Protein AF-B6SDB9-F1 (afdb_monomer)

Radius of gyration: 15.47 Å; Cα contacts (8 Å, |Δi|>4): 160; chains: 1; bounding box: 34×38×36 Å

Secondary structure (DSSP, 8-state):
--HHHHHHHHHHHHH-TT---EEEEE---TT--HHHHHHHHHHSGGGHHHHHHHTSSHHHHHTEEEEE--TTSGGGG--HHHHHHHHHH-SEEEE------TTS-HHHHIIIIIIHHHHHHHHHHH-TT--EEEE-----

Structure (mmCIF, N/CA/C/O backbone):
data_AF-B6SDB9-F1
#
_entry.id   AF-B6SDB9-F1
#
loop_
_atom_site.group_PDB
_atom_site.id
_atom_site.type_symbol
_atom_site.label_atom_id
_atom_site.label_alt_id
_atom_site.label_comp_id
_atom_site.label_asym_id
_atom_site.label_entity_id
_atom_site.label_seq_id
_atom_site.pdbx_PDB_ins_code
_atom_site.Cartn_x
_atom_site.Cartn_y
_atom_site.Cartn_z
_atom_site.occupancy
_atom_site.B_iso_or_equiv
_atom_site.auth_seq_id
_atom_site.auth_comp_id
_atom_site.auth_asym_id
_atom_site.auth_atom_id
_atom_site.pdbx_PDB_model_num
ATOM 1 N N . THR A 1 1 ? 3.417 5.379 -4.508 1.00 61.91 1 THR A N 1
ATOM 2 C CA . THR A 1 1 ? 3.785 6.754 -4.933 1.00 61.91 1 THR A CA 1
ATOM 3 C C . THR A 1 1 ? 3.835 6.948 -6.452 1.00 61.91 1 THR A C 1
ATOM 5 O O . THR A 1 1 ? 4.383 7.953 -6.896 1.00 61.91 1 THR A O 1
ATOM 8 N N . GLY A 1 2 ? 3.268 6.043 -7.263 1.00 81.31 2 GLY A N 1
ATOM 9 C CA . GLY A 1 2 ? 3.139 6.263 -8.711 1.00 81.31 2 GLY A CA 1
ATOM 10 C C . GLY A 1 2 ? 2.154 7.390 -9.037 1.00 81.31 2 GLY A C 1
ATOM 11 O O . GLY A 1 2 ? 1.390 7.802 -8.166 1.00 81.31 2 GLY A O 1
ATOM 12 N N . PHE A 1 3 ? 2.176 7.871 -10.280 1.00 87.19 3 PHE A N 1
ATOM 13 C CA . PHE A 1 3 ? 1.391 9.021 -10.749 1.00 87.19 3 PHE A CA 1
ATOM 14 C C . PHE A 1 3 ? -0.096 8.934 -10.365 1.00 87.19 3 PHE A C 1
ATOM 16 O O . PHE A 1 3 ? -0.582 9.755 -9.589 1.00 87.19 3 PHE A O 1
ATOM 23 N N . LEU A 1 4 ? -0.783 7.877 -10.806 1.00 90.06 4 LEU A N 1
ATOM 24 C CA . LEU A 1 4 ? -2.215 7.691 -10.565 1.00 90.06 4 LEU A CA 1
ATOM 25 C C . LEU A 1 4 ? -2.560 7.552 -9.077 1.00 90.06 4 LEU A C 1
ATOM 27 O O . LEU A 1 4 ? -3.550 8.108 -8.612 1.00 90.06 4 LEU A O 1
ATOM 31 N N . GLY A 1 5 ? -1.697 6.885 -8.306 1.00 92.56 5 GLY A N 1
ATOM 32 C CA . GLY A 1 5 ? -1.870 6.762 -6.861 1.00 92.56 5 GLY A CA 1
ATOM 33 C C . GLY A 1 5 ? -1.852 8.116 -6.144 1.00 92.56 5 GLY A C 1
ATOM 34 O O . GLY A 1 5 ? -2.636 8.317 -5.223 1.00 92.56 5 GLY A O 1
ATOM 35 N N . LYS A 1 6 ? -1.012 9.069 -6.575 1.00 93.75 6 LYS A N 1
ATOM 36 C CA . LYS A 1 6 ? -0.994 10.420 -5.983 1.00 93.75 6 LYS A CA 1
ATOM 37 C C . LYS A 1 6 ? -2.291 11.176 -6.268 1.00 93.75 6 LYS A C 1
ATOM 39 O O . LYS A 1 6 ? -2.845 11.779 -5.357 1.00 93.75 6 LYS A O 1
ATOM 44 N N . VAL A 1 7 ? -2.781 11.101 -7.507 1.00 95.44 7 VAL A N 1
ATOM 45 C CA . VAL A 1 7 ? -4.040 11.742 -7.925 1.00 95.44 7 VAL A CA 1
ATOM 46 C C . VAL A 1 7 ? -5.230 11.152 -7.169 1.00 95.44 7 VAL A C 1
ATOM 48 O O . VAL A 1 7 ? -6.099 11.889 -6.711 1.00 95.44 7 VAL A O 1
ATOM 51 N N . LEU A 1 8 ? -5.254 9.830 -6.988 1.00 95.75 8 LEU A N 1
ATOM 52 C CA . LEU A 1 8 ? -6.287 9.157 -6.207 1.00 95.75 8 LEU A CA 1
ATOM 53 C C . LEU A 1 8 ? -6.286 9.629 -4.747 1.00 95.75 8 LEU A C 1
ATOM 55 O O . LEU A 1 8 ? -7.338 9.995 -4.230 1.00 95.75 8 LEU A O 1
ATOM 59 N N . ILE A 1 9 ? -5.116 9.658 -4.102 1.00 95.62 9 ILE A N 1
ATOM 60 C CA . ILE A 1 9 ? -4.972 10.118 -2.713 1.00 95.62 9 ILE A CA 1
ATOM 61 C C . ILE A 1 9 ? -5.435 11.573 -2.570 1.00 95.62 9 ILE A C 1
ATOM 63 O O . ILE A 1 9 ? -6.212 11.868 -1.668 1.00 95.62 9 ILE A O 1
ATOM 67 N N . GLU A 1 10 ? -5.014 12.463 -3.475 1.00 96.56 10 GLU A N 1
ATOM 68 C CA . GLU A 1 10 ? -5.462 13.863 -3.507 1.00 96.56 10 GLU A CA 1
ATOM 69 C C . GLU A 1 10 ? -6.989 13.947 -3.562 1.00 96.56 10 GLU A C 1
ATOM 71 O O . GLU A 1 10 ? -7.612 14.575 -2.706 1.00 96.56 10 GLU A O 1
ATOM 76 N N . LYS A 1 11 ? -7.599 13.251 -4.528 1.00 96.75 11 LYS A N 1
ATOM 77 C CA . LYS A 1 11 ? -9.043 13.307 -4.757 1.00 96.75 11 LYS A CA 1
ATOM 78 C C . LYS A 1 11 ? -9.830 12.786 -3.559 1.00 96.75 11 LYS A C 1
ATOM 80 O O . LYS A 1 11 ? -10.816 13.416 -3.175 1.00 96.75 11 LYS A O 1
ATOM 85 N N . LEU A 1 12 ? -9.389 11.676 -2.964 1.00 96.81 12 LEU A N 1
ATOM 86 C CA . LEU A 1 12 ? -9.998 11.106 -1.761 1.00 96.81 12 LEU A CA 1
ATOM 87 C C . LEU A 1 12 ? -9.905 12.084 -0.586 1.00 96.81 12 LEU A C 1
ATOM 89 O O . LEU A 1 12 ? -10.923 12.418 0.011 1.00 96.81 12 LEU A O 1
ATOM 93 N N . LEU A 1 13 ? -8.720 12.626 -0.307 1.00 96.19 13 LEU A N 1
ATOM 94 C CA . LEU A 1 13 ? -8.524 13.569 0.799 1.00 96.19 13 LEU A CA 1
ATOM 95 C C . LEU A 1 13 ? -9.263 14.897 0.587 1.00 96.19 13 LEU A C 1
ATOM 97 O O . LEU A 1 13 ? -9.665 15.545 1.557 1.00 96.19 13 LEU A O 1
ATOM 101 N N . ARG A 1 14 ? -9.474 15.314 -0.665 1.00 96.44 14 ARG A N 1
ATOM 102 C CA . ARG A 1 14 ? -10.196 16.548 -0.993 1.00 96.44 14 ARG A CA 1
ATOM 103 C C . ARG A 1 14 ? -11.710 16.383 -0.938 1.00 96.44 14 ARG A C 1
ATOM 105 O O . ARG A 1 14 ? -12.390 17.308 -0.498 1.00 96.44 14 ARG A O 1
ATOM 112 N N . LYS A 1 15 ? -12.248 15.252 -1.402 1.00 96.62 15 LYS A N 1
ATOM 113 C CA . LYS A 1 15 ? -13.699 15.067 -1.593 1.00 96.62 15 LYS A CA 1
ATOM 114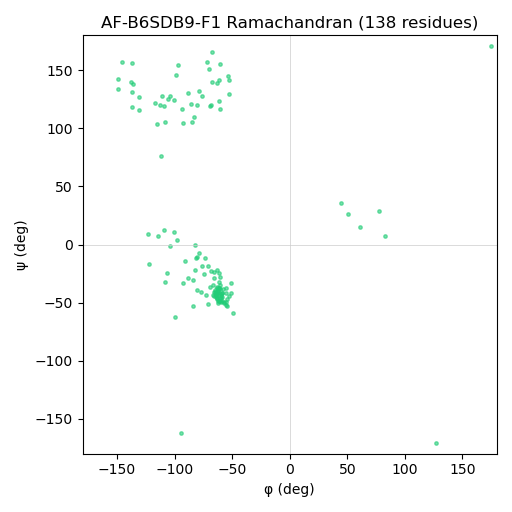 C C . LYS A 1 15 ? -14.375 14.165 -0.565 1.00 96.62 15 LYS A C 1
ATOM 116 O O . LYS A 1 15 ? -15.562 14.352 -0.343 1.00 96.62 15 LYS A O 1
ATOM 121 N N . CYS A 1 16 ? -13.646 13.258 0.075 1.00 95.50 16 CYS A N 1
ATOM 122 C CA . CYS A 1 16 ? -14.188 12.293 1.032 1.00 95.50 16 CYS A CA 1
ATOM 123 C C . CYS A 1 16 ? -13.682 12.632 2.442 1.00 95.50 16 CYS A C 1
ATOM 125 O O . CYS A 1 16 ? -12.746 12.021 2.961 1.00 95.50 16 CYS A O 1
ATOM 127 N N . THR A 1 17 ? -14.264 13.665 3.053 1.00 89.44 17 THR A N 1
ATOM 128 C CA . THR A 1 17 ? -13.871 14.181 4.383 1.00 89.44 17 THR A CA 1
ATOM 129 C C . THR A 1 17 ? -14.017 13.164 5.513 1.00 89.44 17 THR A C 1
ATOM 131 O O . THR A 1 17 ? -13.299 13.226 6.511 1.00 89.44 17 THR A O 1
ATOM 134 N N . GLU A 1 18 ? -14.943 12.228 5.345 1.00 93.38 18 GLU A N 1
ATOM 135 C CA . GLU A 1 18 ? -15.290 11.162 6.275 1.00 93.38 18 GLU A CA 1
ATOM 136 C C . GLU A 1 18 ? -14.247 10.040 6.332 1.00 93.38 18 GLU A C 1
ATOM 138 O O . GLU A 1 18 ? -14.283 9.222 7.253 1.00 93.38 18 GLU A O 1
ATOM 143 N N . ILE A 1 19 ? -13.286 10.006 5.398 1.00 95.06 19 ILE A N 1
ATOM 144 C CA . ILE A 1 19 ? -12.177 9.053 5.468 1.00 95.06 19 ILE A CA 1
ATOM 145 C C . ILE A 1 19 ? -11.408 9.308 6.761 1.00 95.06 19 ILE A C 1
ATOM 147 O O . ILE A 1 19 ? -10.822 10.374 6.975 1.00 95.06 19 ILE A O 1
ATOM 151 N N . ARG A 1 20 ? -11.414 8.302 7.637 1.00 95.81 20 ARG A N 1
ATOM 152 C CA . ARG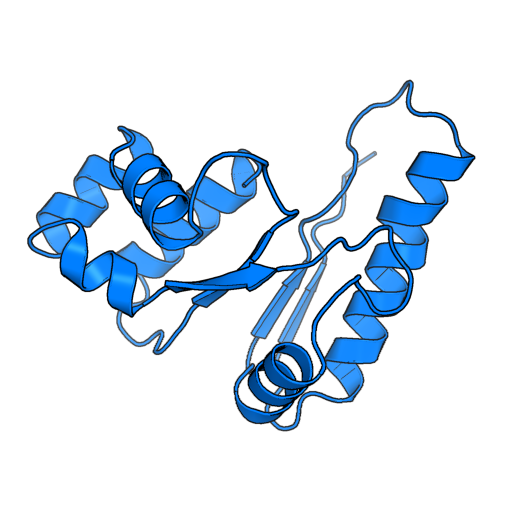 A 1 20 ? -10.693 8.353 8.906 1.00 95.81 20 ARG A CA 1
ATOM 153 C C . ARG A 1 20 ? -9.190 8.274 8.682 1.00 95.81 20 ARG A C 1
ATOM 155 O O . ARG A 1 20 ? -8.491 9.129 9.204 1.00 95.81 20 ARG A O 1
ATOM 162 N N . GLN A 1 21 ? -8.740 7.276 7.918 1.00 97.25 21 GLN A N 1
ATOM 163 C CA . GLN A 1 21 ? -7.325 7.030 7.656 1.00 97.25 21 GLN A CA 1
ATOM 164 C C . GLN A 1 21 ? -7.085 6.410 6.283 1.00 97.25 21 GLN A C 1
ATOM 166 O O . GLN A 1 21 ? -7.842 5.545 5.845 1.00 97.25 21 GLN A O 1
ATOM 171 N N . ILE A 1 22 ? -5.996 6.821 5.636 1.00 97.56 22 ILE A N 1
ATOM 172 C CA . ILE A 1 22 ? -5.430 6.178 4.450 1.00 97.56 22 ILE A CA 1
ATOM 173 C C . ILE A 1 22 ? -4.121 5.502 4.855 1.00 97.56 22 ILE A C 1
ATOM 175 O O . ILE A 1 22 ? -3.171 6.162 5.275 1.00 97.56 22 ILE A O 1
ATOM 179 N N . TYR A 1 23 ? -4.056 4.184 4.685 1.00 97.12 23 TYR A N 1
ATOM 180 C CA . TYR A 1 23 ? -2.820 3.423 4.840 1.00 97.12 23 TYR A CA 1
ATOM 181 C C . TYR A 1 23 ? -2.148 3.272 3.479 1.00 97.12 23 TYR A C 1
ATOM 183 O O . TYR A 1 23 ? -2.705 2.667 2.563 1.00 97.12 23 TYR A O 1
ATOM 191 N N . LEU A 1 24 ? -0.956 3.843 3.325 1.00 95.75 24 LEU A N 1
ATOM 192 C CA . LEU A 1 24 ? -0.235 3.850 2.058 1.00 95.75 24 LEU A CA 1
ATOM 193 C C . LEU A 1 24 ? 0.975 2.918 2.126 1.00 95.75 24 LEU A C 1
ATOM 195 O O . LEU A 1 24 ? 2.000 3.262 2.716 1.00 95.75 24 LEU A O 1
ATOM 199 N N . LEU A 1 25 ? 0.868 1.760 1.470 1.00 94.62 25 LEU A N 1
ATOM 200 C CA . LEU A 1 25 ? 1.971 0.811 1.329 1.00 94.62 25 LEU A CA 1
ATOM 201 C C . LEU A 1 25 ? 3.070 1.396 0.430 1.00 94.62 25 LEU A C 1
ATOM 203 O O . LEU A 1 25 ? 2.837 1.730 -0.738 1.00 94.62 25 LEU A O 1
ATOM 207 N N . VAL A 1 26 ? 4.278 1.534 0.971 1.00 91.00 26 VAL A N 1
ATOM 208 C CA . VAL A 1 26 ? 5.429 2.098 0.265 1.00 91.00 26 VAL A CA 1
ATOM 209 C C . VAL A 1 26 ? 6.692 1.284 0.499 1.00 91.00 26 VAL A C 1
ATOM 211 O O . VAL A 1 26 ? 7.044 0.941 1.625 1.00 91.00 26 VAL A O 1
ATOM 214 N N . ARG A 1 27 ? 7.451 1.091 -0.583 1.00 89.88 27 ARG A N 1
ATOM 215 C CA . ARG A 1 27 ? 8.795 0.517 -0.501 1.00 89.88 27 ARG A CA 1
ATOM 216 C C . ARG A 1 27 ? 9.718 1.425 0.315 1.00 89.88 27 ARG A C 1
ATOM 218 O O . ARG A 1 27 ? 9.661 2.653 0.109 1.00 89.88 27 ARG A O 1
ATOM 225 N N . PRO A 1 28 ? 10.587 0.873 1.179 1.00 82.00 28 PRO A N 1
ATOM 226 C CA . PRO A 1 28 ? 11.604 1.638 1.890 1.00 82.00 28 PRO A CA 1
ATOM 227 C C . PRO A 1 28 ? 12.465 2.463 0.927 1.00 82.00 28 PRO A C 1
ATOM 229 O O . PRO A 1 28 ? 12.752 2.048 -0.195 1.00 82.00 28 PRO A O 1
ATOM 232 N N . LYS A 1 29 ? 12.894 3.651 1.358 1.00 78.56 29 LYS A N 1
ATOM 233 C CA . LYS A 1 29 ? 13.874 4.465 0.628 1.00 78.56 29 LYS A CA 1
ATOM 234 C C . LYS A 1 29 ? 14.946 4.905 1.614 1.00 78.56 29 LYS A C 1
ATOM 236 O O . LYS A 1 29 ? 14.614 5.452 2.661 1.00 78.56 29 LYS A O 1
ATOM 241 N N . LYS A 1 30 ? 16.216 4.655 1.286 1.00 79.06 30 LYS A N 1
ATOM 242 C CA . LYS A 1 30 ? 17.343 5.049 2.141 1.00 79.06 30 LYS A CA 1
ATOM 243 C C . LYS A 1 30 ? 17.377 6.574 2.312 1.00 79.06 30 LYS A C 1
ATOM 245 O O . LYS A 1 30 ? 17.120 7.306 1.357 1.00 79.06 30 LYS A O 1
ATOM 250 N N . GLY A 1 31 ? 17.708 7.025 3.521 1.00 80.38 31 GLY A N 1
ATOM 251 C CA . GLY A 1 31 ? 18.025 8.426 3.815 1.00 80.38 31 GLY A CA 1
ATOM 252 C C . GLY A 1 31 ? 16.844 9.371 4.057 1.00 80.38 31 GLY A C 1
ATOM 253 O O . GLY A 1 31 ? 17.082 10.567 4.162 1.00 80.38 31 GLY A O 1
ATOM 254 N N . LYS A 1 32 ? 15.595 8.886 4.145 1.00 82.12 32 LYS A N 1
ATOM 255 C CA . LYS A 1 32 ? 14.436 9.718 4.526 1.00 82.12 32 LYS A CA 1
ATOM 256 C C . LYS A 1 32 ? 13.510 8.985 5.483 1.00 82.12 32 LYS A C 1
ATOM 258 O O . LYS A 1 32 ? 13.227 7.803 5.278 1.00 82.12 32 LYS A O 1
ATOM 263 N N . THR A 1 33 ? 12.995 9.693 6.483 1.00 84.62 33 THR A N 1
ATOM 264 C CA . THR A 1 33 ? 11.963 9.143 7.368 1.00 84.62 33 THR A CA 1
ATOM 265 C C . THR A 1 33 ? 10.623 9.026 6.627 1.00 84.62 33 THR A C 1
ATOM 267 O O . THR A 1 33 ? 10.385 9.742 5.646 1.00 84.62 33 THR A O 1
ATOM 270 N N . PRO A 1 34 ? 9.711 8.142 7.070 1.00 82.44 34 PRO A N 1
ATOM 271 C CA . PRO A 1 34 ? 8.360 8.065 6.516 1.00 82.44 34 PRO A CA 1
ATOM 272 C C . PRO A 1 34 ? 7.640 9.425 6.516 1.00 82.44 34 PRO A C 1
ATOM 274 O O . PRO A 1 34 ? 7.077 9.822 5.496 1.00 82.44 34 PRO A O 1
ATOM 277 N N . LYS A 1 35 ? 7.738 10.178 7.619 1.00 84.12 35 LYS A N 1
ATOM 278 C CA . LYS A 1 35 ? 7.122 11.505 7.750 1.00 84.12 35 LYS A CA 1
ATOM 279 C C . LYS A 1 35 ? 7.641 12.486 6.694 1.00 84.12 35 LYS A C 1
ATOM 281 O O . LYS A 1 35 ? 6.840 13.049 5.957 1.00 84.12 35 LYS A O 1
ATOM 286 N N . GLN A 1 36 ? 8.963 12.586 6.536 1.00 88.50 36 GLN A N 1
ATOM 287 C CA . GLN A 1 36 ? 9.586 13.445 5.519 1.00 88.50 36 GLN A CA 1
ATOM 288 C C . GLN A 1 36 ? 9.119 13.090 4.101 1.00 88.50 36 GLN A C 1
ATOM 290 O O . GLN A 1 36 ? 8.877 13.967 3.278 1.00 88.50 36 GLN A O 1
ATOM 295 N N . ARG A 1 37 ? 8.941 11.795 3.799 1.00 87.44 37 ARG A N 1
ATOM 296 C CA . ARG A 1 37 ? 8.436 11.367 2.484 1.00 87.44 37 ARG A CA 1
ATOM 297 C C . ARG A 1 37 ? 6.994 11.797 2.233 1.00 87.44 37 ARG A C 1
ATOM 299 O O . ARG A 1 37 ? 6.656 12.053 1.078 1.00 87.44 37 ARG A O 1
ATOM 306 N N . LEU A 1 38 ? 6.149 11.821 3.263 1.00 89.06 38 LEU A N 1
ATOM 307 C CA . LEU A 1 38 ? 4.783 12.329 3.141 1.00 89.06 38 LEU A CA 1
ATOM 308 C C . LEU A 1 38 ? 4.762 13.851 3.017 1.00 89.06 38 LEU A C 1
ATOM 310 O O . LEU A 1 38 ? 4.061 14.362 2.151 1.00 89.06 38 LEU A O 1
ATOM 314 N N . GLU A 1 39 ? 5.550 14.561 3.822 1.00 90.62 39 GLU A N 1
ATOM 315 C CA . GLU A 1 39 ? 5.677 16.022 3.747 1.00 90.62 39 GLU A CA 1
ATOM 316 C C . GLU A 1 39 ? 6.087 16.459 2.336 1.00 90.62 39 GLU A C 1
ATOM 318 O O . GLU A 1 39 ? 5.380 17.235 1.698 1.00 90.62 39 GLU A O 1
ATOM 323 N N . GLU A 1 40 ? 7.153 15.872 1.788 1.00 90.38 40 GLU A N 1
ATOM 324 C CA . GLU A 1 40 ? 7.601 16.144 0.417 1.00 90.38 40 GLU A CA 1
ATOM 325 C C . GLU A 1 40 ? 6.543 15.796 -0.634 1.00 90.38 40 GLU A C 1
ATOM 327 O O . GLU A 1 40 ? 6.390 16.501 -1.632 1.00 90.38 40 GLU A O 1
ATOM 332 N N . LEU A 1 41 ? 5.806 14.698 -0.434 1.00 91.19 41 LEU A N 1
ATOM 333 C CA . LEU A 1 41 ? 4.728 14.313 -1.338 1.00 91.19 41 LEU A CA 1
ATOM 334 C C . LEU A 1 41 ? 3.631 15.380 -1.355 1.00 91.19 41 LEU A C 1
ATOM 336 O O . LEU A 1 41 ? 3.206 15.788 -2.436 1.00 91.19 41 LEU A O 1
ATOM 340 N N . PHE A 1 42 ? 3.187 15.810 -0.175 1.00 94.31 42 PHE A N 1
ATOM 341 C CA . PHE A 1 42 ? 2.080 16.744 -0.015 1.00 94.31 42 PHE A CA 1
ATOM 342 C C . PHE A 1 42 ? 2.466 18.202 -0.218 1.00 94.31 42 PHE A C 1
ATOM 344 O O . PHE A 1 42 ? 1.561 19.014 -0.347 1.00 94.31 42 PHE A O 1
ATOM 351 N N . GLN A 1 43 ? 3.752 18.547 -0.301 1.00 92.69 43 GLN A N 1
ATOM 352 C CA . GLN A 1 43 ? 4.212 19.871 -0.736 1.00 92.69 43 GLN A CA 1
ATOM 353 C C . GLN A 1 43 ? 4.112 20.077 -2.256 1.00 92.69 43 GLN A C 1
ATOM 355 O O . GLN A 1 43 ? 4.080 21.217 -2.711 1.00 92.69 43 GLN A O 1
ATOM 360 N N . GLY A 1 44 ? 4.008 19.005 -3.049 1.00 92.88 44 GLY A N 1
ATOM 361 C CA . GLY A 1 44 ? 3.897 19.112 -4.507 1.00 92.88 44 GLY A CA 1
ATOM 362 C C . GLY A 1 44 ? 2.664 19.896 -4.983 1.00 92.88 44 GLY A C 1
ATOM 363 O O . GLY A 1 44 ? 1.643 19.949 -4.292 1.00 92.88 44 GLY A O 1
ATOM 364 N N . GLU A 1 45 ? 2.744 20.461 -6.191 1.00 94.62 45 GLU A N 1
ATOM 365 C CA . GLU A 1 45 ? 1.697 21.301 -6.809 1.00 94.62 45 GLU A CA 1
ATOM 366 C C . GLU A 1 45 ? 0.333 20.603 -6.891 1.00 94.62 45 GLU A C 1
ATOM 368 O O . GLU A 1 45 ? -0.694 21.211 -6.609 1.00 94.62 45 GLU A O 1
ATOM 373 N N . LEU A 1 46 ? 0.318 19.289 -7.158 1.00 95.69 46 LEU A N 1
ATOM 374 C CA . LEU A 1 46 ? -0.908 18.478 -7.179 1.00 95.69 46 LEU A CA 1
ATOM 375 C C . LEU A 1 46 ? -1.758 18.647 -5.906 1.00 95.69 46 LEU A C 1
ATOM 377 O O . LEU A 1 46 ? -2.980 18.572 -5.969 1.00 95.69 46 LEU A O 1
ATOM 381 N N . PHE A 1 47 ? -1.117 18.858 -4.755 1.00 96.88 47 PHE A N 1
ATOM 382 C CA . PHE A 1 47 ? -1.783 18.949 -3.458 1.00 96.88 47 PHE A CA 1
ATOM 383 C C . PHE A 1 47 ? -2.032 20.391 -3.003 1.00 96.88 47 PHE A C 1
ATOM 385 O O . PHE A 1 47 ? -2.537 20.580 -1.900 1.00 96.88 47 PHE A O 1
ATOM 392 N N . GLU A 1 48 ? -1.716 21.409 -3.809 1.00 97.06 48 GLU A N 1
ATOM 393 C CA . GLU A 1 48 ? -1.891 22.817 -3.426 1.00 97.06 48 GLU A CA 1
ATOM 394 C C . GLU A 1 48 ? -3.341 23.129 -3.052 1.00 97.06 48 GLU A C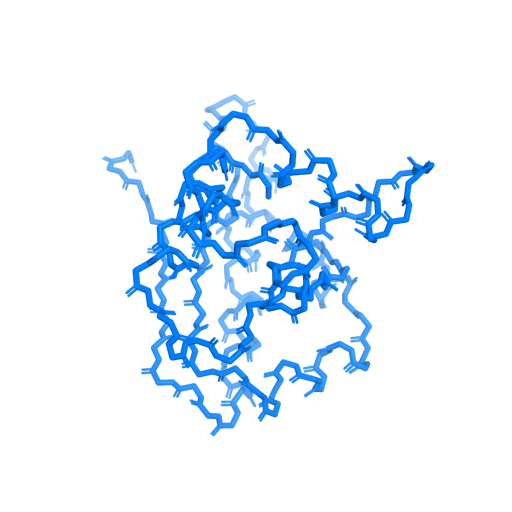 1
ATOM 396 O O . GLU A 1 48 ? -3.613 23.619 -1.955 1.00 97.06 48 GLU A O 1
ATOM 401 N N . GLN A 1 49 ? -4.288 22.743 -3.911 1.00 96.88 49 GLN A N 1
ATOM 402 C CA . GLN A 1 49 ? -5.709 22.922 -3.629 1.00 96.88 49 GLN A CA 1
ATOM 403 C C . GLN A 1 49 ? -6.125 22.197 -2.341 1.00 96.88 49 GLN A C 1
ATOM 405 O O . GLN A 1 49 ? -6.889 22.744 -1.546 1.00 96.88 49 GLN A O 1
ATOM 410 N N . LEU A 1 50 ? -5.630 20.975 -2.121 1.00 97.25 50 LEU A N 1
ATOM 411 C CA . LEU A 1 50 ? -5.923 20.212 -0.910 1.00 97.25 50 LEU A CA 1
ATOM 412 C C . LEU A 1 50 ? -5.389 20.925 0.340 1.00 97.25 50 LEU A C 1
ATOM 414 O O . LEU A 1 50 ? -6.133 21.053 1.310 1.00 97.25 50 LEU A O 1
ATOM 418 N N . ARG A 1 51 ? -4.144 21.420 0.316 1.00 96.94 51 ARG A N 1
ATOM 419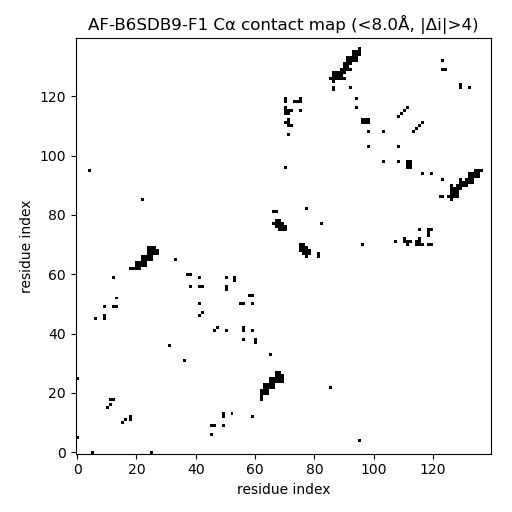 C CA . ARG A 1 51 ? -3.546 22.178 1.429 1.00 96.94 51 ARG A CA 1
ATOM 420 C C . ARG A 1 51 ? -4.362 23.424 1.752 1.00 96.94 51 ARG A C 1
ATOM 422 O O . ARG A 1 51 ? -4.687 23.638 2.917 1.00 96.94 51 ARG A O 1
ATOM 429 N N . ASN A 1 52 ? -4.769 24.183 0.735 1.00 96.56 52 ASN A N 1
ATOM 430 C CA . ASN A 1 52 ? -5.592 25.383 0.914 1.00 96.56 52 ASN A CA 1
ATOM 431 C C . ASN A 1 52 ? -6.957 25.048 1.541 1.00 96.56 52 ASN A C 1
ATOM 433 O O . ASN A 1 52 ? -7.421 25.755 2.429 1.00 96.56 52 ASN A O 1
ATOM 437 N N . LEU A 1 53 ? -7.580 23.937 1.134 1.00 96.38 53 LEU A N 1
ATOM 438 C CA . LEU A 1 53 ? -8.871 23.486 1.673 1.00 96.38 53 LEU A CA 1
ATOM 439 C C . LEU A 1 53 ? -8.786 22.886 3.082 1.00 96.38 53 LEU A C 1
ATOM 441 O O . LEU A 1 53 ? -9.796 22.837 3.784 1.00 96.38 53 LEU A O 1
ATOM 445 N N . ARG A 1 54 ? -7.622 22.361 3.475 1.00 94.56 54 ARG A N 1
ATOM 446 C CA . ARG A 1 54 ? -7.414 21.682 4.764 1.00 94.56 54 ARG A CA 1
ATOM 447 C C . ARG A 1 54 ? -6.662 22.527 5.786 1.00 94.56 54 ARG A C 1
ATOM 449 O O . ARG A 1 54 ? -6.511 22.071 6.910 1.00 94.56 54 ARG A O 1
ATOM 456 N N . GLY A 1 55 ? -6.247 23.742 5.427 1.00 94.94 55 GLY A N 1
ATOM 457 C CA . GLY A 1 55 ? -5.552 24.656 6.333 1.00 94.94 55 GLY A CA 1
ATOM 458 C C . GLY A 1 55 ? -4.075 24.317 6.550 1.00 94.94 55 GLY A C 1
ATOM 459 O O . GLY A 1 55 ? -3.548 24.607 7.616 1.00 94.94 55 GLY A O 1
ATOM 460 N N . GLY A 1 56 ? -3.413 23.697 5.568 1.00 93.81 56 GLY A N 1
ATOM 461 C CA . GLY A 1 56 ? -1.991 23.338 5.643 1.00 93.81 56 GLY A CA 1
ATOM 462 C C . GLY A 1 56 ? -1.706 21.870 5.333 1.00 93.81 56 GLY A C 1
ATOM 463 O O . GLY A 1 56 ? -2.573 21.136 4.852 1.00 93.81 56 GLY A O 1
ATOM 464 N N . VAL A 1 57 ? -0.462 21.443 5.573 1.00 92.69 57 VAL A N 1
ATOM 465 C CA . VAL A 1 57 ? -0.015 20.060 5.325 1.00 92.69 57 VAL A CA 1
ATOM 466 C C . VAL A 1 57 ? -0.255 19.160 6.537 1.00 92.69 57 VAL A C 1
ATOM 468 O O . VAL A 1 57 ? -0.513 17.969 6.387 1.00 92.69 57 VAL A O 1
ATOM 471 N N . GLU A 1 58 ? -0.238 19.729 7.735 1.00 92.38 58 GLU A N 1
ATOM 472 C CA . GLU A 1 58 ? -0.322 19.032 9.013 1.00 92.38 58 GLU A CA 1
ATOM 473 C C . GLU A 1 58 ? -1.630 18.234 9.152 1.00 92.38 58 GLU A C 1
ATOM 475 O O . GLU A 1 58 ? -1.543 17.025 9.384 1.00 92.38 58 GLU A O 1
ATOM 480 N N . PRO A 1 59 ? -2.827 18.798 8.874 1.00 92.88 59 PRO A N 1
ATOM 481 C CA . PRO A 1 59 ? -4.079 18.037 8.962 1.00 92.88 59 PRO A CA 1
ATOM 482 C C . PRO A 1 59 ? -4.173 16.909 7.925 1.00 92.88 59 PRO A C 1
ATOM 484 O O . PRO A 1 59 ? -4.910 15.939 8.095 1.00 92.88 59 PRO A O 1
ATOM 487 N N . ILE A 1 60 ? -3.430 17.029 6.820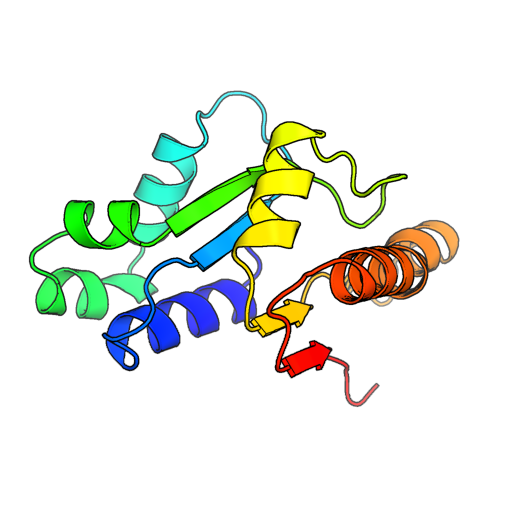 1.00 94.44 60 ILE A N 1
ATOM 488 C CA . ILE A 1 60 ? -3.365 16.007 5.772 1.00 94.44 60 ILE A CA 1
ATOM 489 C C . ILE A 1 60 ? -2.476 14.845 6.226 1.00 94.44 60 ILE A C 1
ATOM 491 O O . ILE A 1 60 ? -2.819 13.686 5.996 1.00 94.44 60 ILE A O 1
ATOM 495 N N . LEU A 1 61 ? -1.353 15.141 6.888 1.00 93.50 61 LEU A N 1
ATOM 496 C CA . LEU A 1 61 ? -0.432 14.128 7.407 1.00 93.50 61 LEU A CA 1
ATOM 497 C C . LEU A 1 61 ? -1.097 13.227 8.449 1.00 93.50 61 LEU A C 1
ATOM 499 O O . LEU A 1 61 ? -0.857 12.024 8.444 1.00 93.50 61 LEU A O 1
ATOM 503 N N . GLU A 1 62 ? -1.970 13.776 9.293 1.00 93.25 62 GLU A N 1
ATOM 504 C CA . GLU A 1 62 ? -2.702 12.999 10.302 1.00 93.25 62 GLU A CA 1
ATOM 505 C C . GLU A 1 62 ? -3.608 11.925 9.681 1.00 93.25 62 GLU A C 1
ATOM 507 O O . GLU A 1 62 ? -3.759 10.842 10.246 1.00 93.25 62 GLU A O 1
ATOM 512 N N . LYS A 1 63 ? -4.148 12.196 8.485 1.00 95.44 63 LYS A N 1
ATOM 513 C CA . LYS A 1 63 ? -5.031 11.292 7.733 1.00 95.44 63 LYS A CA 1
ATOM 514 C C . LYS A 1 63 ? -4.294 10.173 6.997 1.00 95.44 63 LYS A C 1
ATOM 516 O O . LYS A 1 63 ? -4.950 9.320 6.392 1.00 95.44 63 LYS A O 1
ATOM 521 N N . VAL A 1 64 ? -2.958 10.181 6.967 1.00 95.75 64 VAL A N 1
ATOM 522 C CA . VAL A 1 64 ? -2.173 9.262 6.131 1.00 95.75 64 VAL A CA 1
ATOM 523 C C . VAL A 1 64 ? -1.063 8.588 6.928 1.00 95.75 64 VAL A C 1
ATOM 525 O O . VAL A 1 64 ? -0.093 9.213 7.343 1.00 95.75 64 VAL A O 1
ATOM 528 N N . THR A 1 65 ? -1.153 7.265 7.058 1.00 94.69 65 THR A N 1
ATOM 529 C CA . THR A 1 65 ? -0.097 6.435 7.649 1.00 94.69 65 THR A CA 1
ATOM 530 C C . THR A 1 65 ? 0.646 5.692 6.550 1.00 94.69 65 THR A C 1
ATOM 532 O O . THR A 1 65 ? 0.039 5.000 5.732 1.00 94.69 65 THR A O 1
ATOM 535 N N . LEU A 1 66 ? 1.974 5.803 6.532 1.00 94.00 66 LEU A N 1
ATOM 536 C CA . LEU A 1 66 ? 2.796 4.961 5.671 1.00 94.00 66 LEU A CA 1
ATOM 537 C C . LEU A 1 66 ? 2.952 3.576 6.282 1.00 94.00 66 LEU A C 1
ATOM 539 O O . LEU A 1 66 ? 3.330 3.456 7.442 1.00 94.00 66 LEU A O 1
ATOM 543 N N . ILE A 1 67 ? 2.739 2.559 5.456 1.00 94.81 67 ILE A N 1
ATOM 544 C CA . ILE A 1 67 ? 3.068 1.176 5.776 1.00 94.81 67 ILE A CA 1
ATOM 545 C C . ILE A 1 67 ? 4.303 0.803 4.973 1.00 94.81 67 ILE A C 1
ATOM 547 O O . ILE A 1 67 ? 4.327 0.962 3.748 1.00 94.81 67 ILE A O 1
ATOM 551 N N . SER A 1 68 ? 5.344 0.339 5.654 1.00 93.12 68 SER A N 1
ATOM 552 C CA . SER A 1 68 ? 6.539 -0.141 4.971 1.00 93.12 68 SER A CA 1
ATOM 553 C C . SER A 1 68 ? 6.267 -1.523 4.389 1.00 93.12 68 SER A C 1
ATOM 555 O O . SER A 1 68 ? 5.831 -2.420 5.105 1.00 93.12 68 SER A O 1
ATOM 557 N N . GLY A 1 69 ? 6.536 -1.698 3.099 1.00 94.62 69 GLY A N 1
ATOM 558 C CA . GLY A 1 69 ? 6.447 -3.006 2.463 1.00 94.62 69 GLY A CA 1
ATOM 559 C C . GLY A 1 69 ? 6.663 -2.970 0.957 1.00 94.62 69 GLY A C 1
ATOM 560 O O . GLY A 1 69 ? 6.736 -1.909 0.328 1.00 94.62 69 GLY A O 1
ATOM 561 N N . ASP A 1 70 ? 6.774 -4.156 0.377 1.00 95.12 70 ASP A N 1
ATOM 562 C CA . ASP A 1 70 ? 6.978 -4.390 -1.044 1.00 95.12 70 ASP A CA 1
ATOM 563 C C . ASP A 1 70 ? 6.081 -5.537 -1.512 1.00 95.12 70 ASP A C 1
ATOM 565 O O . ASP A 1 70 ? 6.217 -6.674 -1.071 1.00 95.12 70 ASP A O 1
ATOM 569 N N . VAL A 1 71 ? 5.167 -5.243 -2.438 1.00 95.50 71 VAL A N 1
ATOM 570 C CA . VAL A 1 71 ? 4.239 -6.243 -2.987 1.00 95.50 71 VAL A CA 1
ATOM 571 C C . VAL A 1 71 ? 4.952 -7.360 -3.744 1.00 95.50 71 VAL A C 1
ATOM 573 O O . VAL A 1 71 ? 4.387 -8.432 -3.923 1.00 95.50 71 VAL A O 1
ATOM 576 N N . SER A 1 72 ? 6.179 -7.122 -4.207 1.00 94.62 72 SER A N 1
ATOM 577 C CA . SER A 1 72 ? 6.962 -8.138 -4.899 1.00 94.62 72 SER A CA 1
ATOM 578 C C . SER A 1 72 ? 7.659 -9.107 -3.947 1.00 94.62 72 SER A C 1
ATOM 580 O O . SER A 1 72 ? 8.101 -10.149 -4.420 1.00 94.62 72 SER A O 1
ATOM 582 N N . GLU A 1 73 ? 7.714 -8.838 -2.641 1.00 96.75 73 GLU A N 1
ATOM 583 C CA . GLU A 1 73 ? 8.395 -9.674 -1.647 1.00 96.75 73 GLU A CA 1
ATOM 584 C C . GLU A 1 73 ? 7.434 -10.633 -0.917 1.00 96.75 73 GLU A C 1
ATOM 586 O O . GLU A 1 73 ? 6.230 -10.360 -0.825 1.00 96.75 73 GLU A O 1
ATOM 591 N N . PRO A 1 74 ? 7.929 -11.771 -0.385 1.00 94.69 74 PRO A N 1
ATOM 592 C CA . PRO A 1 74 ? 7.152 -12.631 0.506 1.00 94.69 74 PRO A CA 1
ATOM 593 C C . PRO A 1 74 ? 6.555 -11.840 1.672 1.00 94.69 74 PRO A C 1
ATOM 595 O O . PRO A 1 74 ? 7.173 -10.906 2.184 1.0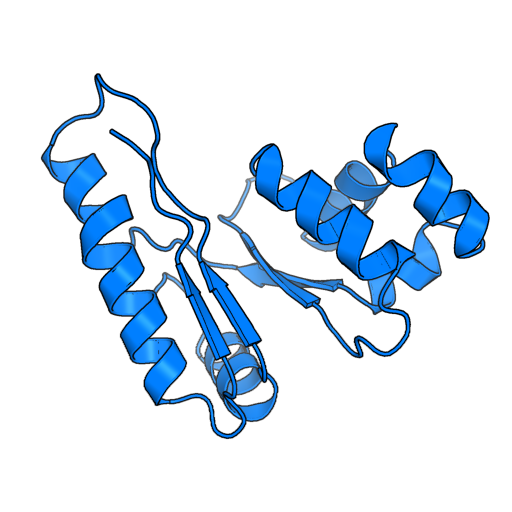0 94.69 74 PRO A O 1
ATOM 598 N N . ASP A 1 75 ? 5.322 -12.186 2.046 1.00 93.69 75 ASP A N 1
ATOM 599 C CA . ASP A 1 75 ? 4.570 -11.531 3.125 1.00 93.69 75 ASP A CA 1
ATOM 600 C C . ASP A 1 75 ? 4.517 -9.997 3.027 1.00 93.69 75 ASP A C 1
ATOM 602 O O . ASP A 1 75 ? 4.325 -9.300 4.025 1.00 93.69 75 ASP A O 1
ATOM 606 N N . LEU A 1 76 ? 4.637 -9.473 1.799 1.00 96.88 76 LEU A N 1
ATOM 607 C CA . LEU A 1 76 ? 4.659 -8.048 1.468 1.00 96.88 76 LEU A CA 1
ATOM 608 C C . LEU A 1 76 ? 5.829 -7.278 2.106 1.00 96.88 76 LEU A C 1
ATOM 610 O O . LEU A 1 76 ? 5.766 -6.050 2.175 1.00 96.88 76 LEU A O 1
ATOM 614 N N . ALA A 1 77 ? 6.861 -7.971 2.611 1.00 96.19 77 ALA A N 1
ATOM 615 C CA . ALA A 1 77 ? 7.940 -7.396 3.428 1.00 96.19 77 ALA A CA 1
ATOM 616 C C . ALA A 1 77 ? 7.425 -6.429 4.517 1.00 96.19 77 ALA A C 1
ATOM 618 O O . ALA A 1 77 ? 8.032 -5.390 4.792 1.00 96.19 77 ALA A O 1
ATOM 619 N N . MET A 1 78 ? 6.260 -6.751 5.082 1.00 95.56 78 MET A N 1
ATOM 620 C CA . MET A 1 78 ? 5.536 -5.929 6.045 1.00 95.56 78 MET A CA 1
ATOM 621 C C . MET A 1 78 ? 5.805 -6.428 7.463 1.00 95.56 78 MET A C 1
ATOM 623 O O . MET A 1 78 ? 5.950 -7.628 7.685 1.00 95.56 78 MET A O 1
ATOM 627 N N . SER A 1 79 ? 5.849 -5.514 8.433 1.00 96.12 79 SER A N 1
ATOM 628 C CA . SER A 1 79 ? 5.936 -5.902 9.842 1.00 96.12 79 SER A CA 1
ATOM 629 C C . SER A 1 79 ? 4.628 -6.544 10.325 1.00 96.12 79 SER A C 1
ATOM 631 O O . SER A 1 79 ? 3.545 -6.190 9.859 1.00 96.12 79 SER A O 1
ATOM 633 N N . GLU A 1 80 ? 4.705 -7.440 11.311 1.00 96.88 80 GLU A N 1
ATOM 634 C CA . GLU A 1 80 ? 3.502 -8.024 11.929 1.00 96.88 80 GLU A CA 1
ATOM 635 C C . GLU A 1 80 ? 2.602 -6.958 12.576 1.00 96.88 80 GLU A C 1
ATOM 637 O O . GLU A 1 80 ? 1.378 -7.041 12.504 1.00 96.88 80 GLU A O 1
ATOM 642 N N . GLY A 1 81 ? 3.197 -5.905 13.149 1.00 97.94 81 GLY A N 1
ATOM 643 C CA . GLY A 1 81 ? 2.448 -4.785 13.725 1.00 97.94 81 GLY A CA 1
ATOM 644 C C . GLY A 1 81 ? 1.631 -4.024 12.678 1.00 97.94 81 GLY A C 1
ATOM 645 O O . GLY A 1 81 ? 0.438 -3.788 12.876 1.00 97.94 81 GLY A O 1
ATOM 646 N N . ASP A 1 82 ? 2.242 -3.698 11.537 1.00 97.06 82 ASP A N 1
ATOM 647 C CA . ASP A 1 82 ? 1.538 -3.065 10.419 1.00 97.06 82 ASP A CA 1
ATOM 648 C C . ASP A 1 82 ? 0.471 -3.994 9.832 1.00 97.06 82 ASP A C 1
ATOM 650 O O . ASP A 1 82 ? -0.643 -3.560 9.537 1.00 97.06 82 ASP A O 1
ATOM 654 N N . ARG A 1 83 ? 0.775 -5.290 9.706 1.00 98.00 83 ARG A N 1
ATOM 655 C CA . ARG A 1 83 ? -0.179 -6.295 9.228 1.00 98.00 83 ARG A CA 1
ATOM 656 C C . ARG A 1 83 ? -1.418 -6.340 10.118 1.00 98.00 83 ARG A C 1
ATOM 658 O O . ARG A 1 83 ? -2.533 -6.256 9.600 1.00 98.00 83 ARG A O 1
ATOM 665 N N . GLN A 1 84 ? -1.240 -6.405 11.437 1.00 98.38 84 GLN A N 1
ATOM 666 C CA . GLN A 1 84 ? -2.361 -6.408 12.375 1.00 98.38 84 GLN A CA 1
ATOM 667 C C . GLN A 1 84 ? -3.142 -5.091 12.322 1.00 98.38 84 GLN A C 1
ATOM 669 O O . GLN A 1 84 ? -4.373 -5.100 12.312 1.00 98.38 84 GLN A O 1
ATOM 674 N N . LEU A 1 85 ? -2.444 -3.956 12.221 1.00 98.25 85 LEU A N 1
ATOM 675 C CA . LEU A 1 85 ? -3.071 -2.647 12.058 1.00 98.25 85 LEU A CA 1
ATOM 676 C C . LEU A 1 85 ? -4.018 -2.633 10.851 1.00 98.25 85 LEU A C 1
ATOM 678 O O . LEU A 1 85 ? -5.161 -2.192 10.988 1.00 98.25 85 LEU A O 1
ATOM 682 N N . LEU A 1 86 ? -3.576 -3.148 9.698 1.00 98.31 86 LEU A N 1
ATOM 683 C CA . LEU A 1 86 ? -4.404 -3.239 8.494 1.00 98.31 86 LEU A CA 1
ATOM 684 C C . LEU A 1 86 ? -5.588 -4.198 8.676 1.00 98.31 86 LEU A C 1
ATOM 686 O O . LEU A 1 86 ? -6.717 -3.848 8.323 1.00 98.31 86 LEU A O 1
ATOM 690 N N . ILE A 1 87 ? -5.354 -5.370 9.271 1.00 98.44 87 ILE A N 1
ATOM 691 C CA . ILE A 1 87 ? -6.387 -6.383 9.539 1.00 98.44 87 ILE A CA 1
ATOM 692 C C . ILE A 1 87 ? -7.554 -5.810 10.359 1.00 98.44 87 ILE A C 1
ATOM 694 O O . ILE A 1 87 ? -8.718 -6.085 10.057 1.00 98.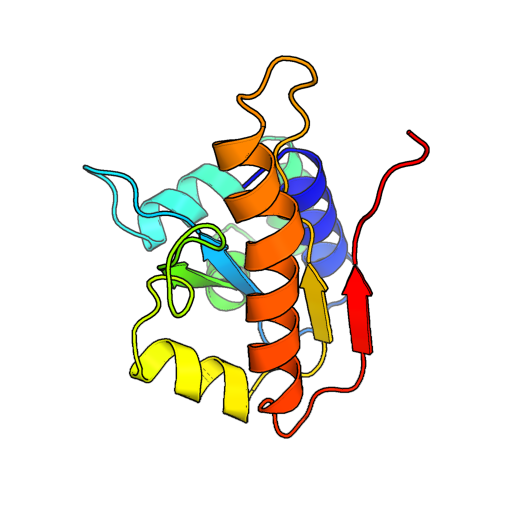44 87 ILE A O 1
ATOM 698 N N . GLU A 1 88 ? -7.262 -4.989 11.370 1.00 98.56 88 GLU A N 1
ATOM 699 C CA . GLU A 1 88 ? -8.274 -4.431 12.279 1.00 98.56 88 GLU A CA 1
ATOM 700 C C . GLU A 1 88 ? -9.001 -3.190 11.730 1.00 98.56 88 GLU A C 1
ATOM 702 O O . GLU A 1 88 ? -10.090 -2.842 12.209 1.00 98.56 88 GLU A O 1
ATOM 707 N N . ASN A 1 89 ? -8.400 -2.471 10.773 1.00 98.25 89 ASN A N 1
ATOM 708 C CA . ASN A 1 89 ? -8.817 -1.104 10.435 1.00 98.25 89 ASN A CA 1
ATOM 709 C C . ASN A 1 89 ? -9.234 -0.873 8.984 1.00 98.25 89 ASN A C 1
ATOM 711 O O . ASN A 1 89 ? -9.850 0.160 8.728 1.00 98.25 89 ASN A O 1
ATOM 715 N N . VAL A 1 90 ? -8.890 -1.758 8.047 1.00 98.38 90 VAL A N 1
ATOM 716 C CA . VAL A 1 90 ? -9.131 -1.509 6.620 1.00 98.38 90 VAL A CA 1
ATOM 717 C C . VAL A 1 90 ? -10.540 -1.924 6.202 1.00 98.38 90 VAL A C 1
ATOM 719 O O . VAL A 1 90 ? -10.907 -3.095 6.283 1.00 98.38 90 VAL A O 1
ATOM 722 N N . ASP A 1 91 ? -11.298 -0.955 5.684 1.00 98.38 91 ASP A N 1
ATOM 723 C CA . ASP A 1 91 ? -12.598 -1.174 5.038 1.00 98.38 91 ASP A CA 1
ATOM 724 C C . ASP A 1 91 ? -12.487 -1.356 3.513 1.00 98.38 91 ASP A C 1
ATOM 726 O O . ASP A 1 91 ? -13.286 -2.070 2.910 1.00 98.38 91 ASP A O 1
ATOM 730 N N . ILE A 1 92 ? -11.528 -0.690 2.860 1.00 98.44 92 ILE A N 1
ATOM 731 C CA . ILE A 1 92 ? -11.385 -0.677 1.396 1.00 98.44 92 ILE A CA 1
ATOM 732 C C . ILE A 1 92 ? -9.914 -0.839 1.025 1.00 98.44 92 ILE A C 1
ATOM 734 O O . ILE A 1 92 ? -9.060 -0.108 1.528 1.00 98.44 92 ILE A O 1
ATOM 738 N N . ILE A 1 93 ? -9.628 -1.752 0.096 1.00 98.50 93 ILE A N 1
ATOM 739 C CA . ILE A 1 93 ? -8.298 -1.921 -0.496 1.00 98.50 93 ILE A CA 1
ATOM 740 C C . ILE A 1 93 ? -8.344 -1.489 -1.957 1.00 98.50 93 ILE A C 1
ATOM 742 O O . ILE A 1 93 ? -9.164 -1.981 -2.728 1.00 98.50 93 ILE A O 1
ATOM 746 N N . ILE A 1 94 ? -7.432 -0.594 -2.342 1.00 98.00 94 ILE A N 1
ATOM 747 C CA . ILE A 1 94 ? -7.211 -0.202 -3.738 1.00 98.00 94 ILE A CA 1
ATOM 748 C C . ILE A 1 94 ? -5.806 -0.642 -4.136 1.00 98.00 94 ILE A C 1
ATOM 750 O O . ILE A 1 94 ? -4.811 -0.021 -3.759 1.00 98.00 94 ILE A O 1
ATOM 754 N N . HIS A 1 95 ? -5.723 -1.730 -4.897 1.00 97.06 95 HIS A N 1
ATOM 755 C CA . HIS A 1 95 ? -4.466 -2.285 -5.375 1.00 97.06 95 HIS A CA 1
ATOM 756 C C . HIS A 1 95 ? -4.121 -1.732 -6.758 1.00 97.06 95 HIS A C 1
ATOM 758 O O . HIS A 1 95 ? -4.701 -2.129 -7.770 1.00 97.06 95 HIS A O 1
ATOM 764 N N . ALA A 1 96 ? -3.160 -0.809 -6.771 1.00 94.38 96 ALA A N 1
ATOM 765 C CA . ALA A 1 96 ? -2.647 -0.133 -7.963 1.00 94.38 96 ALA A CA 1
ATOM 766 C C . ALA A 1 96 ? -1.129 -0.310 -8.149 1.00 94.38 96 ALA A C 1
ATOM 768 O O . ALA A 1 96 ? -0.509 0.387 -8.955 1.00 94.38 96 ALA A O 1
ATOM 769 N N . ALA A 1 97 ? -0.496 -1.173 -7.347 1.00 91.62 97 ALA A N 1
ATOM 770 C CA . ALA A 1 97 ? 0.935 -1.420 -7.442 1.00 91.62 97 ALA A CA 1
ATOM 771 C C . ALA A 1 97 ? 1.205 -2.453 -8.542 1.00 91.62 97 ALA A C 1
ATOM 773 O O . ALA A 1 97 ? 0.894 -3.629 -8.384 1.00 91.62 97 ALA A O 1
ATOM 774 N N . ALA A 1 98 ? 1.791 -1.988 -9.642 1.00 91.88 98 ALA A N 1
ATOM 775 C CA . ALA A 1 98 ? 2.174 -2.796 -10.790 1.00 91.88 98 ALA A CA 1
ATOM 776 C C . ALA A 1 98 ? 3.464 -2.241 -11.419 1.00 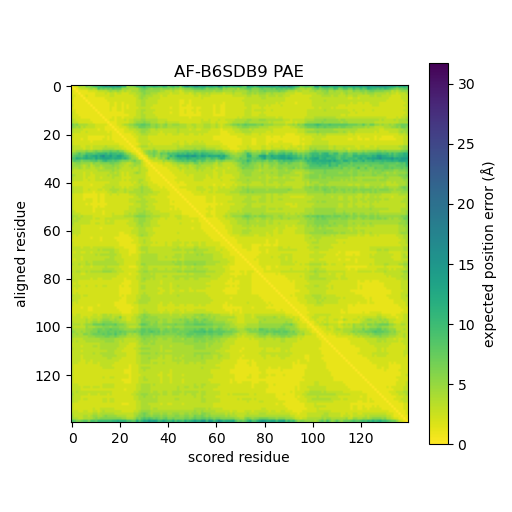91.88 98 ALA A C 1
ATOM 778 O O . ALA A 1 98 ? 3.775 -1.052 -11.275 1.00 91.88 98 ALA A O 1
ATOM 779 N N . THR A 1 99 ? 4.199 -3.085 -12.141 1.00 89.25 99 THR A N 1
ATOM 780 C CA . THR A 1 99 ? 5.129 -2.626 -13.173 1.00 89.25 99 THR A CA 1
ATOM 781 C C . THR A 1 99 ? 4.350 -2.514 -14.476 1.00 89.25 99 THR A C 1
ATOM 783 O O . THR A 1 99 ? 3.599 -3.417 -14.843 1.00 89.25 99 THR A O 1
ATOM 786 N N . ILE A 1 100 ? 4.496 -1.365 -15.133 1.00 88.94 100 ILE A N 1
ATOM 787 C CA . ILE A 1 100 ? 3.851 -1.026 -16.412 1.00 88.94 100 ILE A CA 1
ATOM 788 C C . ILE A 1 100 ? 4.868 -0.992 -17.560 1.00 88.94 100 ILE A C 1
ATOM 790 O O . ILE A 1 100 ? 4.605 -0.443 -18.625 1.00 88.94 100 ILE A O 1
ATOM 794 N N . ARG A 1 101 ? 6.073 -1.507 -17.306 1.00 89.06 101 ARG A N 1
ATOM 795 C CA . ARG A 1 101 ? 7.147 -1.604 -18.287 1.00 89.06 101 ARG A CA 1
ATOM 796 C C . ARG A 1 101 ? 6.901 -2.820 -19.170 1.00 89.06 101 ARG A C 1
ATOM 798 O O . ARG A 1 101 ? 6.860 -3.939 -18.670 1.00 89.06 101 ARG A O 1
ATOM 805 N N . PHE A 1 102 ? 6.751 -2.589 -20.470 1.00 88.12 102 PHE A N 1
ATOM 806 C CA . PHE A 1 102 ? 6.569 -3.655 -21.460 1.00 88.12 102 PHE A CA 1
ATOM 807 C C . PHE A 1 102 ? 7.848 -4.473 -21.696 1.00 88.12 102 PHE A C 1
ATOM 809 O O . PHE A 1 102 ? 7.779 -5.586 -22.202 1.00 88.12 102 PHE A O 1
ATOM 816 N N . ASP A 1 103 ? 9.002 -3.931 -21.309 1.00 92.31 103 ASP A N 1
ATOM 817 C CA . ASP A 1 103 ? 10.335 -4.527 -21.425 1.00 92.31 103 ASP A CA 1
ATOM 818 C C . ASP A 1 103 ? 10.846 -5.137 -20.104 1.00 92.31 103 ASP A C 1
ATOM 820 O O . ASP A 1 103 ? 12.020 -5.485 -19.988 1.00 92.31 103 ASP A O 1
ATOM 824 N N . GLU A 1 104 ? 9.987 -5.265 -19.088 1.00 94.44 104 GLU A N 1
ATOM 825 C CA . GLU A 1 104 ? 10.366 -5.870 -17.811 1.00 94.44 104 GLU A CA 1
ATOM 826 C C . GLU A 1 104 ? 10.648 -7.372 -17.969 1.00 94.44 104 GLU A C 1
ATOM 828 O O . GLU A 1 104 ? 9.904 -8.101 -18.627 1.00 94.44 104 GLU A O 1
ATOM 833 N N . GLU A 1 105 ? 11.687 -7.871 -17.292 1.00 96.38 105 GLU A N 1
ATOM 834 C CA . GLU A 1 105 ? 11.931 -9.312 -17.204 1.00 96.38 105 GLU A CA 1
ATOM 835 C C . GLU A 1 105 ? 10.678 -10.044 -16.703 1.00 96.38 105 GLU A C 1
ATOM 837 O O . GLU A 1 105 ? 10.142 -9.725 -15.635 1.00 96.38 105 GLU A O 1
ATOM 842 N N . LEU A 1 106 ? 10.264 -11.095 -17.421 1.00 95.31 106 LEU A N 1
ATOM 843 C CA . LEU A 1 106 ? 9.047 -11.851 -17.112 1.00 95.31 106 LEU A CA 1
ATOM 844 C C . LEU A 1 106 ? 8.983 -12.282 -15.642 1.00 95.31 106 LEU A C 1
ATOM 846 O O . LEU A 1 106 ? 7.942 -12.157 -15.002 1.00 95.31 106 LEU A O 1
ATOM 850 N N . LYS A 1 107 ? 10.108 -12.739 -15.076 1.00 96.12 107 LYS A N 1
ATOM 851 C CA . LYS A 1 107 ? 10.181 -13.118 -13.661 1.00 96.12 107 LYS A CA 1
ATOM 852 C C . LYS A 1 107 ? 9.772 -11.953 -12.754 1.00 96.12 107 LYS A C 1
ATOM 854 O O . LYS A 1 107 ? 8.917 -12.140 -11.896 1.00 96.12 107 LYS A O 1
ATOM 859 N N . LYS A 1 108 ? 10.328 -10.755 -12.952 1.00 94.62 108 LYS A N 1
ATOM 860 C CA . LYS A 1 108 ? 9.995 -9.561 -12.154 1.00 94.62 108 LYS A CA 1
ATOM 861 C C . LYS A 1 108 ? 8.536 -9.149 -12.347 1.00 94.62 108 LYS A C 1
ATOM 863 O O . LYS A 1 108 ? 7.850 -8.898 -11.356 1.00 94.62 108 LYS A O 1
ATOM 868 N N . ALA A 1 109 ? 8.048 -9.160 -13.588 1.00 95.06 109 ALA A N 1
ATOM 869 C CA . ALA A 1 109 ? 6.653 -8.857 -13.897 1.00 95.06 109 ALA A CA 1
ATOM 870 C C . ALA A 1 109 ? 5.684 -9.822 -13.190 1.00 95.06 109 ALA A C 1
ATOM 872 O O . ALA A 1 109 ? 4.721 -9.379 -12.568 1.00 95.06 109 ALA A O 1
ATOM 873 N N . VAL A 1 110 ? 5.972 -11.128 -13.193 1.00 96.06 110 VAL A N 1
ATOM 874 C CA . VAL A 1 110 ? 5.171 -12.142 -12.486 1.00 96.06 110 VAL A CA 1
ATOM 875 C C . VAL A 1 110 ? 5.212 -11.929 -10.973 1.00 96.06 110 VAL A C 1
ATOM 877 O O . VAL A 1 110 ? 4.167 -11.976 -10.321 1.00 96.06 110 VAL A O 1
ATOM 880 N N . LEU A 1 111 ? 6.388 -11.670 -10.393 1.00 96.50 111 LEU A N 1
ATOM 881 C CA . LEU A 1 111 ? 6.496 -11.448 -8.948 1.00 96.50 111 LEU A CA 1
ATOM 882 C C . LEU A 1 111 ? 5.695 -10.223 -8.492 1.00 96.50 111 LEU A C 1
ATOM 884 O O . LEU A 1 111 ? 5.043 -10.274 -7.451 1.00 96.50 111 LEU A O 1
ATOM 888 N N . LEU A 1 112 ? 5.708 -9.146 -9.273 1.00 94.62 112 LEU A N 1
ATOM 889 C CA . LEU A 1 112 ? 5.060 -7.896 -8.897 1.00 94.62 112 LEU A CA 1
ATOM 890 C C . LEU A 1 112 ? 3.562 -7.894 -9.250 1.00 94.62 112 LEU A C 1
ATOM 892 O O . LEU A 1 112 ? 2.729 -7.670 -8.373 1.00 94.62 112 LEU A O 1
ATOM 896 N N . ASN A 1 113 ? 3.202 -8.198 -10.499 1.00 95.94 113 ASN A N 1
ATOM 897 C CA . ASN A 1 113 ? 1.827 -8.053 -10.991 1.00 95.94 113 ASN A CA 1
ATOM 898 C C . ASN A 1 113 ? 0.940 -9.262 -10.656 1.00 95.94 113 ASN A C 1
ATOM 900 O O . ASN A 1 113 ? -0.260 -9.090 -10.445 1.00 95.94 113 ASN A O 1
ATOM 904 N N . VAL A 1 114 ? 1.503 -10.475 -10.573 1.00 96.25 114 VAL A N 1
ATOM 905 C CA . VAL A 1 114 ? 0.730 -11.703 -10.301 1.00 96.25 114 VAL A CA 1
ATOM 906 C C . VAL A 1 114 ? 0.844 -12.100 -8.834 1.00 96.25 114 VAL A C 1
ATOM 908 O O . VAL A 1 114 ? -0.155 -12.096 -8.111 1.00 96.25 114 VAL A O 1
ATOM 911 N N . ARG A 1 115 ? 2.059 -12.410 -8.358 1.00 97.38 115 ARG A N 1
ATOM 912 C CA . ARG A 1 115 ? 2.263 -12.816 -6.959 1.00 97.38 115 ARG A CA 1
ATOM 913 C C . ARG A 1 115 ? 1.914 -11.680 -6.003 1.00 97.38 115 ARG A C 1
ATOM 915 O O . ARG A 1 115 ? 1.216 -11.938 -5.031 1.00 97.38 115 ARG A O 1
ATOM 922 N N . GLY A 1 116 ? 2.327 -10.447 -6.289 1.00 97.44 116 GLY A N 1
ATOM 923 C CA . GLY A 1 116 ? 1.987 -9.306 -5.439 1.00 97.44 116 GLY A CA 1
ATOM 924 C C . GLY A 1 116 ? 0.484 -9.076 -5.318 1.00 97.44 116 GLY A C 1
ATOM 925 O O . GLY A 1 116 ? -0.022 -8.909 -4.210 1.00 97.44 116 GLY A O 1
ATOM 926 N N . THR A 1 117 ? -0.256 -9.190 -6.423 1.00 97.88 117 THR A N 1
ATOM 927 C CA . THR A 1 117 ? -1.727 -9.150 -6.392 1.00 97.88 117 THR A CA 1
ATOM 928 C C . THR A 1 117 ? -2.305 -10.282 -5.547 1.00 97.88 117 THR A C 1
ATOM 930 O O . THR A 1 117 ? -3.146 -10.017 -4.690 1.00 97.88 117 THR A O 1
ATOM 933 N N . LYS A 1 118 ? -1.816 -11.521 -5.708 1.00 98.25 118 LYS A N 1
ATOM 934 C CA . LYS A 1 118 ? -2.223 -12.653 -4.860 1.00 98.25 118 LYS A CA 1
ATOM 935 C C . LYS A 1 118 ? -1.992 -12.351 -3.376 1.00 98.25 118 LYS A C 1
ATOM 937 O O . LYS A 1 118 ? -2.905 -12.532 -2.584 1.00 98.25 118 LYS A O 1
ATOM 942 N N . LEU A 1 119 ? -0.806 -11.876 -2.994 1.00 98.38 119 LEU A N 1
ATOM 943 C CA . LEU A 1 119 ? -0.472 -11.589 -1.593 1.00 98.38 119 LEU A CA 1
ATOM 944 C C . LEU A 1 119 ? -1.355 -10.484 -0.995 1.00 98.38 119 LEU A C 1
ATOM 946 O O . LEU A 1 119 ? -1.766 -10.584 0.159 1.00 98.38 119 LEU A O 1
ATOM 950 N N . ILE A 1 120 ? -1.693 -9.460 -1.781 1.00 98.38 120 ILE A N 1
ATOM 951 C CA . ILE A 1 120 ? -2.616 -8.399 -1.362 1.00 98.38 120 ILE A CA 1
ATOM 952 C C . ILE A 1 120 ? -4.052 -8.927 -1.220 1.00 98.38 120 ILE A C 1
ATOM 954 O O . ILE A 1 120 ? -4.743 -8.539 -0.282 1.00 98.38 120 ILE A O 1
ATOM 958 N N . VAL A 1 121 ? -4.490 -9.851 -2.081 1.00 98.38 121 VAL A N 1
ATOM 959 C CA . VAL A 1 121 ? -5.781 -10.548 -1.929 1.00 98.38 121 VAL A CA 1
ATOM 960 C C . VAL A 1 121 ? -5.793 -11.448 -0.689 1.00 98.38 121 VAL A C 1
ATOM 962 O O . VAL A 1 121 ? -6.787 -11.472 0.031 1.00 98.38 121 VAL A O 1
ATOM 965 N N . GLU A 1 122 ? -4.705 -12.160 -0.392 1.00 98.38 122 GLU A N 1
ATOM 966 C CA . GLU A 1 122 ? -4.614 -12.969 0.831 1.00 98.38 122 GLU A CA 1
ATOM 967 C C . GLU A 1 122 ? -4.642 -12.099 2.096 1.00 98.38 122 GLU A C 1
ATOM 969 O O . GLU A 1 122 ? -5.346 -12.437 3.042 1.00 98.38 122 GLU A O 1
ATOM 974 N N . LEU A 1 123 ? -3.979 -10.936 2.099 1.00 98.38 123 LEU A N 1
ATOM 975 C CA . LEU A 1 123 ? -4.134 -9.946 3.174 1.00 98.38 123 LEU A CA 1
ATOM 976 C C . LEU A 1 123 ? -5.578 -9.429 3.261 1.00 98.38 123 LEU A C 1
ATOM 978 O O . LEU A 1 123 ? -6.127 -9.294 4.348 1.00 98.38 123 LEU A O 1
ATOM 982 N N . ALA A 1 124 ? -6.216 -9.157 2.123 1.00 98.44 124 ALA A N 1
ATOM 983 C CA . ALA A 1 124 ? -7.590 -8.672 2.086 1.00 98.44 124 ALA A CA 1
ATOM 984 C C . ALA A 1 124 ? -8.560 -9.655 2.764 1.00 98.44 124 ALA A C 1
ATOM 986 O O . ALA A 1 124 ? -9.415 -9.240 3.543 1.00 98.44 124 ALA A O 1
ATOM 987 N N . LYS A 1 125 ? -8.389 -10.963 2.535 1.00 98.31 125 LYS A N 1
ATOM 988 C CA . LYS A 1 125 ? -9.208 -12.014 3.162 1.00 98.31 125 LYS A CA 1
ATOM 989 C C . LYS A 1 125 ? -9.106 -12.044 4.688 1.00 98.31 125 LYS A C 1
ATOM 991 O O . LYS A 1 125 ? -10.025 -12.542 5.330 1.00 98.31 125 LYS A O 1
ATOM 996 N N . THR A 1 126 ? -8.014 -11.546 5.270 1.00 98.38 126 THR A N 1
ATOM 997 C CA . THR A 1 126 ? -7.842 -11.512 6.729 1.00 98.38 126 THR A CA 1
ATOM 998 C C . THR A 1 126 ? -8.360 -10.219 7.361 1.00 98.38 126 THR A C 1
ATOM 1000 O O . THR A 1 126 ? -8.553 -10.180 8.575 1.00 98.38 126 THR A O 1
ATOM 1003 N N . CYS A 1 127 ? -8.634 -9.170 6.576 1.00 98.62 127 CYS A N 1
ATOM 1004 C CA . CYS A 1 127 ? -9.161 -7.900 7.076 1.00 98.62 127 CYS A CA 1
ATOM 1005 C C . CYS A 1 127 ? -10.606 -8.037 7.579 1.00 98.62 127 CYS A C 1
ATOM 1007 O O . CYS A 1 127 ? -11.533 -8.299 6.813 1.00 98.62 127 CYS A O 1
ATOM 1009 N N . LYS A 1 128 ? -10.826 -7.759 8.869 1.00 98.56 128 LYS A N 1
ATOM 1010 C CA . LYS A 1 128 ? -12.109 -8.000 9.556 1.00 98.56 128 LYS A CA 1
ATOM 1011 C C . LYS A 1 128 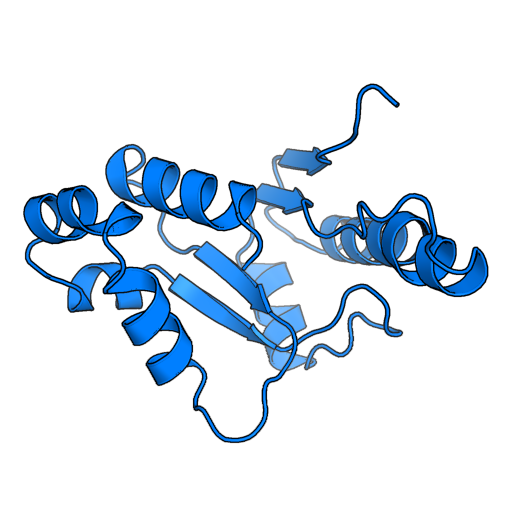? -13.257 -7.106 9.089 1.00 98.56 128 LYS A C 1
ATOM 1013 O O . LYS A 1 128 ? -14.418 -7.432 9.311 1.00 98.56 128 LYS A O 1
ATOM 1018 N N . LYS A 1 129 ? -12.933 -5.948 8.514 1.00 98.25 129 LYS A N 1
ATOM 1019 C CA . LYS A 1 129 ? -13.897 -4.905 8.129 1.00 98.25 129 LYS A CA 1
ATOM 1020 C C . LYS A 1 129 ? -13.968 -4.699 6.623 1.00 98.25 129 LYS A C 1
ATOM 1022 O O . LYS A 1 129 ? -14.618 -3.754 6.188 1.00 98.25 129 LYS A O 1
ATOM 1027 N N . LEU A 1 130 ? -13.299 -5.540 5.834 1.00 98.50 130 LEU A N 1
ATOM 1028 C CA . LEU A 1 130 ? -13.203 -5.330 4.398 1.00 98.50 130 LEU A CA 1
ATOM 1029 C C . LEU A 1 130 ? -14.592 -5.364 3.748 1.00 98.50 130 LEU A C 1
ATOM 1031 O O . LEU A 1 130 ? -15.322 -6.346 3.851 1.00 98.50 130 LEU A O 1
ATOM 1035 N N . LYS A 1 131 ? -14.927 -4.286 3.043 1.00 98.25 131 LYS A N 1
ATOM 1036 C CA . LYS A 1 131 ? -16.168 -4.114 2.277 1.00 98.25 131 LYS A CA 1
ATOM 1037 C C . LYS A 1 131 ? -15.920 -4.158 0.778 1.00 98.25 131 LYS A C 1
ATOM 1039 O O . LYS A 1 131 ? -16.798 -4.573 0.030 1.00 98.25 131 LYS A O 1
ATOM 1044 N N . LEU A 1 132 ? -14.750 -3.696 0.330 1.00 98.25 132 LEU A N 1
ATOM 1045 C CA . LEU A 1 132 ? -14.452 -3.564 -1.092 1.00 98.25 132 LEU A CA 1
ATOM 1046 C C . LEU A 1 132 ? -12.965 -3.761 -1.391 1.00 98.25 132 LEU A C 1
ATOM 1048 O O . LEU A 1 132 ? -12.096 -3.160 -0.758 1.00 98.25 132 LEU A O 1
ATOM 1052 N N . PHE A 1 133 ? -12.694 -4.554 -2.424 1.00 98.50 133 PHE A N 1
ATOM 1053 C CA . PHE A 1 133 ? -11.376 -4.705 -3.024 1.00 98.50 133 PHE A CA 1
ATOM 1054 C C . PHE A 1 133 ? -11.420 -4.216 -4.471 1.00 98.50 133 PHE A C 1
ATOM 1056 O O . PHE A 1 133 ? -12.193 -4.726 -5.280 1.00 98.50 133 PHE A O 1
ATOM 1063 N N . ILE A 1 134 ? -10.581 -3.239 -4.802 1.00 98.31 134 ILE A N 1
ATOM 1064 C CA . ILE A 1 134 ? -10.461 -2.674 -6.145 1.00 98.31 134 ILE A CA 1
ATOM 1065 C C . ILE A 1 134 ? -9.088 -3.044 -6.692 1.00 98.31 134 ILE A C 1
ATOM 1067 O O . ILE A 1 134 ? -8.067 -2.645 -6.132 1.00 98.31 134 ILE A O 1
ATOM 1071 N N . HIS A 1 135 ? -9.060 -3.764 -7.809 1.00 96.88 135 HIS A N 1
ATOM 1072 C CA . HIS A 1 135 ? -7.841 -3.991 -8.573 1.00 96.88 135 HIS A CA 1
ATOM 1073 C C . HIS A 1 135 ? -7.797 -3.045 -9.770 1.00 96.88 135 HIS A C 1
ATOM 1075 O O . HIS A 1 135 ? -8.711 -3.033 -10.595 1.00 96.88 135 HIS A O 1
ATOM 1081 N N . MET A 1 136 ? -6.727 -2.263 -9.876 1.00 94.12 136 MET A N 1
ATOM 1082 C CA . MET A 1 136 ? -6.472 -1.470 -11.070 1.00 94.12 136 MET A CA 1
ATOM 1083 C C . MET A 1 136 ? -5.747 -2.336 -12.095 1.00 94.12 136 MET A C 1
ATOM 1085 O O . MET A 1 136 ? -4.564 -2.627 -11.936 1.00 94.12 136 MET A O 1
ATOM 1089 N N . SER A 1 137 ? -6.483 -2.747 -13.124 1.00 93.62 137 SER A N 1
ATOM 1090 C CA . SER A 1 137 ? -5.940 -3.487 -14.261 1.00 93.62 137 SER A CA 1
ATOM 1091 C C . SER A 1 137 ? -5.585 -2.538 -15.415 1.00 93.62 137 SER A C 1
ATOM 1093 O O . SER A 1 137 ? -5.427 -1.329 -15.229 1.00 93.62 137 SER A O 1
ATOM 1095 N N . THR A 1 138 ? -5.442 -3.091 -16.612 1.00 90.69 138 THR A N 1
ATOM 1096 C CA . THR A 1 138 ? -5.062 -2.393 -17.834 1.00 90.69 138 THR A CA 1
ATOM 1097 C C . THR A 1 138 ? -5.927 -2.879 -19.001 1.00 90.69 138 THR A C 1
ATOM 1099 O O . THR A 1 138 ? -6.488 -3.967 -18.939 1.00 90.69 138 THR A O 1
ATOM 1102 N N . ALA A 1 139 ? -6.070 -2.062 -20.047 1.00 92.50 139 ALA A N 1
ATOM 1103 C CA . ALA A 1 139 ? -6.753 -2.456 -21.287 1.00 92.50 139 ALA A CA 1
ATOM 1104 C C . ALA A 1 139 ? -5.841 -3.242 -22.255 1.00 92.50 139 ALA A C 1
ATOM 1106 O O . ALA A 1 139 ? -6.277 -3.583 -23.352 1.00 92.50 139 ALA A O 1
ATOM 1107 N N . TYR A 1 140 ? -4.583 -3.460 -21.859 1.00 81.50 140 TYR A N 1
ATOM 1108 C CA . TYR A 1 140 ? -3.571 -4.232 -22.583 1.00 81.50 140 TYR A CA 1
ATOM 1109 C C . TYR A 1 140 ? -3.604 -5.711 -22.198 1.00 81.50 140 TYR A C 1
ATOM 1111 O O . TYR A 1 140 ? -3.911 -5.996 -21.018 1.00 81.50 140 TYR A O 1
#

Mean predicted aligned error: 3.19 Å

pLDDT: mean 94.03, std 5.24, range [61.91, 98.62]

Solvent-accessible surface area (backbone atoms only — not comparable to full-atom values): 8286 Å² total; per-residue (Å²): 125,52,74,68,57,50,55,50,52,46,50,42,67,63,71,44,75,82,62,72,70,44,79,43,73,35,63,85,59,89,95,59,53,72,66,57,56,48,52,60,58,54,69,35,76,88,27,47,68,47,24,70,77,57,78,38,62,66,67,55,51,76,34,46,46,78,36,60,24,35,54,58,43,77,82,31,59,44,52,71,70,57,50,50,51,45,25,75,66,35,43,67,47,77,49,70,77,63,78,87,60,91,83,53,56,65,69,60,46,43,34,27,52,49,50,14,47,50,53,53,50,58,53,49,72,63,21,79,52,56,77,46,80,45,76,64,81,72,98,119

Foldseek 3Di:
DDDVVLLVLLCCLQPVVVQQADEAEDEDDPPDDPLRVQVVSCVDPSNPVVQVVQVHSVSSSNRYDYFYFQLLDPLRNGDPVVLVVQQEDDAEAEAPWADPDPPDDPSSRCSGVPSSVVSVVVSLVSRPNHDYYHYDDDPD

Nearest PDB structures (foldseek):
  7eoz-assembly2_B  TM=9.219E-01  e=5.946E-08  Oryza sativa Japonica Group
  7eoz-assembly1_A  TM=9.311E-01  e=9.897E-08  Oryza sativa Japonica Group
  5msp-assembly1_A  TM=7.996E-01  e=1.515E-05  Segniliparus rugosus ATCC BAA-974
  5msv-assembly2_B  TM=7.958E-01  e=3.253E-05  Segniliparus rugosus ATCC BAA-974
  5msr-assembly3_C  TM=7.947E-01  e=7.934E-05  Segniliparus rugosus

Organism: Ostrinia scapulalis (NCBI:txid99575)

InterPro domains:
  IPR013120 Fatty acyl-CoA reductase-like, NAD-binding domain [PF07993] (1-140)
  IPR026055 Fatty acyl-CoA reductase [PTHR11011] (1-140)
  IPR036291 NAD(P)-binding domain superfamily [SSF51735] (1-140)

Sequence (140 aa):
TGFLGKVLIEKLLRKCTEIRQIYLLVRPKKGKTPKQRLEELFQGELFEQLRNLRGGVEPILEKVTLISGDVSEPDLAMSEGDRQLLIENVDIIIHAAATIRFDEELKKAVLLNVRGTKLIVELAKTCKKLKLFIHMSTAY